Protein AF-A0A485BLY7-F1 (afdb_monomer_lite)

Radius of gyration: 14.78 Å; chains: 1; bounding box: 27×32×35 Å

pLDDT: mean 91.16, std 9.03, range [53.09, 97.88]

InterPro domains:
  IPR005146 B3/B4 tRNA-binding domain [PF03483] (4-60)
  IPR020825 Phenylalanyl-tRNA synthetase-like, B3/B4 [G3DSA:3.50.40.10] (2-67)

Organism: Kluyvera cryocrescens 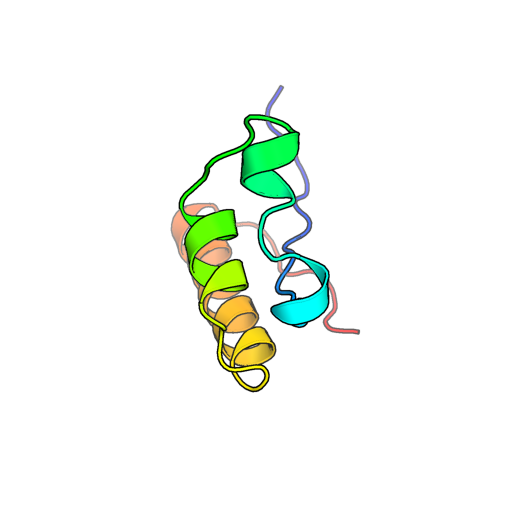(NCBI:txid580)

Foldseek 3Di:
DDDPDDDDDQDADQLVVLACVCVVVVNDDPVSVDNNVDDPRVCSVVVVVVVVVVCCVPVNDDDDDDD

Secondary structure (DSSP, 8-state):
---S--PPP-----HHHHTTHHHHTT---HHHHHHHH---TT-HHHHHHHHHHHHHHHH---PPP--

Structure (mmCIF, N/CA/C/O backbone):
data_AF-A0A485BLY7-F1
#
_entry.id   AF-A0A485BLY7-F1
#
loop_
_atom_site.group_PDB
_atom_site.id
_atom_site.type_symbol
_atom_site.label_atom_id
_atom_site.label_alt_id
_atom_site.label_comp_id
_atom_site.label_asym_id
_atom_site.label_entity_id
_atom_site.label_seq_id
_atom_site.pdbx_PDB_ins_code
_atom_site.Cartn_x
_atom_site.Cartn_y
_atom_site.Cartn_z
_atom_site.occupancy
_atom_site.B_iso_or_equiv
_atom_site.auth_seq_id
_atom_site.auth_comp_id
_atom_site.auth_asym_id
_atom_site.auth_atom_id
_atom_site.pdbx_PDB_model_num
ATOM 1 N N . MET A 1 1 ? -8.274 22.102 10.517 1.00 53.09 1 MET A N 1
ATOM 2 C CA . MET A 1 1 ? -9.312 21.052 10.639 1.00 53.09 1 MET A CA 1
ATOM 3 C C . MET A 1 1 ? -8.635 19.703 10.429 1.00 53.09 1 MET A C 1
ATOM 5 O O . MET A 1 1 ? -7.902 19.587 9.459 1.00 53.09 1 MET A O 1
ATOM 9 N N . LYS A 1 2 ? -8.775 18.733 11.344 1.00 61.62 2 LYS A N 1
ATOM 10 C CA . LYS A 1 2 ? -8.200 17.385 11.161 1.00 61.62 2 LYS A CA 1
ATOM 11 C C . LYS A 1 2 ? -9.148 16.544 10.287 1.00 61.62 2 LYS A C 1
ATOM 13 O O . LYS A 1 2 ? -10.360 16.672 10.486 1.00 61.62 2 LYS A O 1
ATOM 18 N N . PRO A 1 3 ? -8.647 15.736 9.332 1.00 71.25 3 PRO A N 1
ATOM 19 C CA . PRO A 1 3 ? -9.500 14.821 8.579 1.00 71.25 3 PRO A CA 1
ATOM 20 C C . PRO A 1 3 ? -10.193 13.863 9.552 1.00 71.25 3 PRO A C 1
ATOM 22 O O . PRO A 1 3 ? -9.559 13.357 10.476 1.00 71.25 3 PRO A O 1
ATOM 25 N N . LYS A 1 4 ? -11.505 13.671 9.377 1.00 84.88 4 LYS A N 1
ATOM 26 C CA . LYS A 1 4 ? -12.302 12.786 10.241 1.00 84.88 4 LYS A CA 1
ATOM 27 C C . LYS A 1 4 ? -12.316 11.336 9.761 1.00 84.88 4 LYS A C 1
ATOM 29 O O . LYS A 1 4 ? -12.448 10.450 10.588 1.00 84.88 4 LYS A O 1
ATOM 34 N N . ASN A 1 5 ? -12.144 11.124 8.456 1.00 90.56 5 ASN A N 1
ATOM 35 C CA . ASN A 1 5 ? -12.157 9.817 7.805 1.00 90.56 5 ASN A CA 1
ATOM 36 C C . ASN A 1 5 ? -10.974 9.727 6.833 1.00 90.56 5 ASN A C 1
ATOM 38 O O . ASN A 1 5 ? -10.622 10.729 6.204 1.00 90.56 5 ASN A O 1
ATOM 42 N N . VAL A 1 6 ? -10.386 8.540 6.700 1.00 90.94 6 VAL A N 1
ATOM 43 C CA . VAL A 1 6 ? -9.274 8.255 5.784 1.00 90.94 6 VAL A CA 1
ATOM 44 C C . VAL A 1 6 ? -9.642 7.043 4.938 1.00 90.94 6 VAL A C 1
ATOM 46 O O . VAL A 1 6 ? -10.174 6.068 5.460 1.00 90.94 6 VAL A O 1
ATOM 49 N N . LEU A 1 7 ? -9.340 7.107 3.642 1.00 92.31 7 LEU A N 1
ATOM 50 C CA . LEU A 1 7 ? -9.360 5.953 2.751 1.00 92.31 7 LEU A CA 1
ATOM 51 C C . LEU A 1 7 ? -7.918 5.490 2.536 1.00 92.31 7 LEU A C 1
ATOM 53 O O . LEU A 1 7 ? -7.062 6.299 2.173 1.00 92.31 7 LEU A O 1
ATOM 57 N N . LEU A 1 8 ? -7.651 4.209 2.778 1.00 92.25 8 LEU A N 1
ATOM 58 C CA . LEU A 1 8 ? -6.335 3.613 2.580 1.00 92.25 8 LEU A CA 1
ATOM 59 C C . LEU A 1 8 ? -6.291 2.901 1.225 1.00 92.25 8 LEU A C 1
ATOM 61 O O . LEU A 1 8 ? -7.038 1.954 1.001 1.00 92.25 8 LEU A O 1
ATOM 65 N N . GLU A 1 9 ? -5.395 3.329 0.337 1.00 94.75 9 GLU A N 1
ATOM 66 C CA . GLU A 1 9 ? -5.147 2.642 -0.933 1.00 94.75 9 GLU A CA 1
ATOM 67 C C . GLU A 1 9 ? -3.978 1.658 -0.791 1.00 94.75 9 GLU A C 1
ATOM 69 O O . GLU A 1 9 ? -2.889 2.022 -0.341 1.00 94.75 9 GLU A O 1
ATOM 74 N N . SER A 1 10 ? -4.189 0.413 -1.222 1.00 94.81 10 SER A N 1
ATOM 75 C CA . SER A 1 10 ? -3.125 -0.569 -1.431 1.00 94.81 10 SER A CA 1
ATOM 76 C C . SER A 1 10 ? -3.262 -1.157 -2.829 1.00 94.81 10 SER A C 1
ATOM 78 O O . SER A 1 10 ? -4.130 -1.989 -3.088 1.00 94.81 10 SER A O 1
ATOM 80 N N . ALA A 1 11 ? -2.432 -0.678 -3.750 1.00 94.25 11 ALA A N 1
ATOM 81 C CA . ALA A 1 11 ? -2.573 -0.952 -5.170 1.00 94.25 11 ALA A CA 1
ATOM 82 C C . ALA A 1 11 ? -1.326 -1.618 -5.752 1.00 94.25 11 ALA A C 1
ATOM 84 O O . ALA A 1 11 ? -0.211 -1.479 -5.249 1.00 94.25 11 ALA A O 1
ATOM 85 N N . PHE A 1 12 ? -1.533 -2.324 -6.859 1.00 95.12 12 PHE A N 1
ATOM 86 C CA . PHE A 1 12 ? -0.465 -2.783 -7.731 1.00 95.12 12 PHE A CA 1
ATOM 87 C C . PHE A 1 12 ? -0.602 -2.098 -9.085 1.00 95.12 12 PHE A C 1
ATOM 89 O O . PHE A 1 12 ? -1.679 -2.073 -9.680 1.00 95.12 12 PHE A O 1
ATOM 96 N N . PHE A 1 13 ? 0.520 -1.599 -9.592 1.00 94.75 13 PHE A N 1
ATOM 97 C CA . PHE A 1 13 ? 0.630 -1.075 -10.943 1.00 94.75 13 PHE A CA 1
ATOM 98 C C . PHE A 1 13 ? 1.609 -1.947 -11.720 1.00 94.75 13 PHE A C 1
ATOM 100 O O . PHE A 1 13 ? 2.724 -2.189 -11.260 1.00 94.75 13 PHE A O 1
ATOM 107 N N . SER A 1 14 ? 1.209 -2.395 -12.913 1.00 93.56 14 SER A N 1
ATOM 108 C CA . SER A 1 14 ? 2.115 -3.118 -13.808 1.00 93.56 14 SER A CA 1
ATOM 109 C C . SER A 1 14 ? 3.342 -2.244 -14.105 1.00 93.56 14 SER A C 1
ATOM 111 O O . SER A 1 14 ? 3.152 -1.138 -14.622 1.00 93.56 14 SER A O 1
ATOM 113 N N . PRO A 1 15 ? 4.581 -2.705 -13.834 1.00 90.25 15 PRO A N 1
ATOM 114 C CA . PRO A 1 15 ? 5.783 -1.887 -13.999 1.00 90.25 15 PRO A CA 1
ATOM 115 C C . PRO A 1 15 ? 5.890 -1.283 -15.398 1.00 90.25 15 PRO A C 1
ATOM 117 O O . PRO A 1 15 ? 6.031 -0.070 -15.532 1.00 90.25 15 PRO A O 1
ATOM 120 N N . LEU A 1 16 ? 5.660 -2.092 -16.440 1.00 91.44 16 LEU A N 1
ATOM 121 C CA . LEU A 1 16 ? 5.666 -1.646 -17.840 1.00 91.44 16 LEU A CA 1
ATOM 122 C C . LEU A 1 16 ? 4.690 -0.496 -18.105 1.00 91.44 16 LEU A C 1
ATOM 124 O O . LEU A 1 16 ? 4.941 0.354 -18.956 1.00 91.44 16 LEU A O 1
ATOM 128 N N . SER A 1 17 ? 3.578 -0.455 -17.371 1.00 91.38 17 SER A N 1
ATOM 129 C CA . SER A 1 17 ? 2.587 0.602 -17.527 1.00 91.38 17 SER A CA 1
ATOM 130 C C . SER A 1 17 ? 3.063 1.923 -16.942 1.00 91.38 17 SER A C 1
ATOM 132 O O . SER A 1 17 ? 2.632 2.957 -17.437 1.00 91.38 17 SER A O 1
ATOM 134 N N . ILE A 1 18 ? 3.938 1.935 -15.937 1.00 92.56 18 ILE A N 1
ATOM 135 C CA . ILE A 1 18 ? 4.304 3.143 -15.179 1.00 92.56 18 ILE A CA 1
ATOM 136 C C . ILE A 1 18 ? 5.766 3.576 -15.331 1.00 92.56 18 ILE A C 1
ATOM 138 O O . ILE A 1 18 ? 6.071 4.725 -15.010 1.00 92.56 18 ILE A O 1
ATOM 142 N N . THR A 1 19 ? 6.652 2.721 -15.851 1.00 92.50 19 THR A N 1
ATOM 143 C CA . THR A 1 19 ? 8.084 3.017 -15.999 1.00 92.50 19 THR A CA 1
ATOM 144 C C . THR A 1 19 ? 8.327 4.359 -16.693 1.00 92.50 19 THR A C 1
ATOM 146 O O . THR A 1 19 ? 7.841 4.643 -17.796 1.00 92.50 19 THR A O 1
ATOM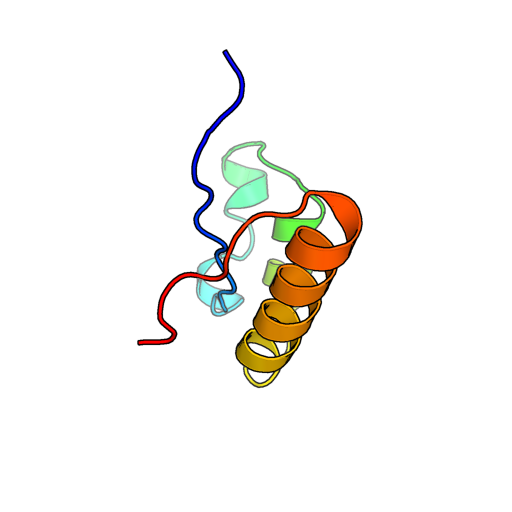 149 N N . GLY A 1 20 ? 9.094 5.223 -16.026 1.00 90.50 20 GLY A N 1
ATOM 150 C CA . GLY A 1 20 ? 9.496 6.523 -16.542 1.00 90.50 20 GLY A CA 1
ATOM 151 C C . GLY A 1 20 ? 8.370 7.557 -16.592 1.00 90.50 20 GLY A C 1
ATOM 152 O O . GLY A 1 20 ? 8.604 8.653 -17.104 1.00 90.50 20 GLY A O 1
ATOM 153 N N . ARG A 1 21 ? 7.155 7.266 -16.096 1.00 93.69 21 ARG A N 1
ATOM 154 C CA . ARG A 1 21 ? 6.098 8.287 -15.958 1.00 93.69 21 ARG A CA 1
ATOM 155 C C . ARG A 1 21 ? 6.453 9.287 -14.865 1.00 93.69 21 ARG A C 1
ATOM 157 O O . ARG A 1 21 ? 6.364 10.487 -15.099 1.00 93.69 21 ARG A O 1
ATOM 164 N N . ALA A 1 22 ? 6.933 8.809 -13.716 1.00 93.12 22 ALA A N 1
ATOM 165 C CA . ALA A 1 22 ? 7.345 9.671 -12.610 1.00 93.12 22 ALA A CA 1
ATOM 166 C C . ALA A 1 22 ? 8.445 10.649 -13.043 1.00 93.12 22 ALA A C 1
ATOM 168 O O . ALA A 1 22 ? 8.328 11.852 -12.824 1.00 93.12 22 ALA A O 1
ATOM 169 N N . ARG A 1 23 ? 9.460 10.151 -13.762 1.00 91.31 23 ARG A N 1
ATOM 170 C CA . ARG A 1 23 ? 10.527 10.987 -14.331 1.00 91.31 23 ARG A CA 1
ATOM 171 C C . ARG A 1 23 ? 9.993 12.025 -15.321 1.00 91.31 23 ARG A C 1
ATOM 173 O O . ARG A 1 23 ? 10.398 13.179 -15.247 1.00 91.31 23 ARG A O 1
ATOM 180 N N . ARG A 1 24 ? 9.078 11.637 -16.219 1.00 93.8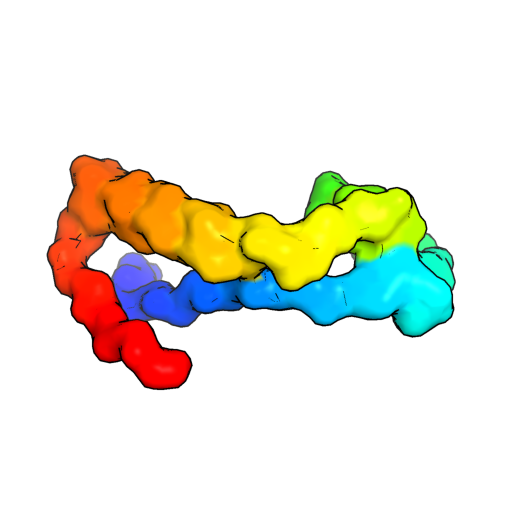8 24 ARG A N 1
ATOM 181 C CA . ARG A 1 24 ? 8.461 12.546 -17.205 1.00 93.88 24 ARG A CA 1
ATOM 182 C C . ARG A 1 24 ? 7.689 13.699 -16.559 1.00 93.88 24 ARG A C 1
ATOM 184 O O . ARG A 1 24 ? 7.676 14.788 -17.117 1.00 93.88 24 ARG A O 1
ATOM 191 N N . HIS A 1 25 ? 7.083 13.470 -15.397 1.00 93.06 25 HIS A N 1
ATOM 192 C CA . HIS A 1 25 ? 6.326 14.487 -14.662 1.00 93.06 25 HIS A CA 1
ATOM 193 C C . HIS A 1 25 ? 7.125 15.171 -13.539 1.00 93.06 25 HIS A C 1
ATOM 195 O O . HIS A 1 25 ? 6.566 15.995 -12.824 1.00 93.06 25 HIS A O 1
ATOM 201 N N . GLY A 1 26 ? 8.407 14.832 -13.348 1.00 93.06 26 GLY A N 1
ATOM 202 C CA . GLY A 1 26 ? 9.208 15.343 -12.228 1.00 93.06 26 GLY A CA 1
ATOM 203 C C . GLY A 1 26 ? 8.749 14.856 -10.844 1.00 93.06 26 GLY A C 1
ATOM 204 O O . GLY A 1 26 ? 9.128 15.438 -9.835 1.00 93.06 26 GLY A O 1
ATOM 205 N N . LEU A 1 27 ? 7.943 13.790 -10.776 1.00 93.81 27 LEU A N 1
ATOM 206 C CA . LEU A 1 27 ? 7.321 13.257 -9.557 1.00 93.81 27 LEU A CA 1
ATOM 207 C C . LEU A 1 27 ? 8.090 12.054 -9.002 1.00 93.81 27 LEU A C 1
ATOM 209 O O . LEU A 1 27 ? 7.539 10.967 -8.816 1.00 93.81 27 LEU A O 1
ATOM 213 N N . HIS A 1 28 ? 9.388 12.228 -8.771 1.00 92.56 28 HIS A N 1
ATOM 214 C CA . HIS A 1 28 ? 10.233 11.149 -8.275 1.00 92.56 28 HIS A CA 1
ATOM 215 C C . HIS A 1 28 ? 10.045 10.956 -6.770 1.00 92.56 28 HIS A C 1
ATOM 217 O O . HIS A 1 28 ? 10.493 11.758 -5.957 1.00 92.56 28 HIS A O 1
ATOM 223 N N . THR A 1 29 ? 9.344 9.888 -6.406 1.00 95.12 29 THR A N 1
ATOM 224 C CA . THR A 1 29 ? 9.044 9.530 -5.017 1.00 95.12 29 THR A CA 1
ATOM 225 C C . THR A 1 29 ? 9.498 8.112 -4.706 1.00 95.12 29 THR A C 1
ATOM 227 O O . THR A 1 29 ? 9.634 7.269 -5.598 1.00 95.12 29 THR A O 1
ATOM 230 N N . ASP A 1 30 ? 9.639 7.820 -3.418 1.00 96.00 30 ASP A N 1
ATOM 231 C CA . ASP A 1 30 ? 9.967 6.484 -2.922 1.00 96.00 30 ASP A CA 1
ATOM 232 C C . ASP A 1 30 ? 8.910 5.437 -3.345 1.00 96.00 30 ASP A C 1
ATOM 234 O O . ASP A 1 30 ? 9.229 4.282 -3.623 1.00 96.00 30 ASP A O 1
ATOM 238 N N . ALA A 1 31 ? 7.639 5.842 -3.467 1.00 94.81 31 ALA A N 1
ATOM 239 C CA . ALA A 1 31 ? 6.570 5.001 -4.009 1.00 94.81 31 ALA A CA 1
ATOM 240 C C . ALA A 1 31 ? 6.757 4.731 -5.511 1.00 94.81 31 ALA A C 1
ATOM 242 O O . ALA A 1 31 ? 6.727 3.576 -5.933 1.00 94.81 31 ALA A O 1
ATOM 243 N N . SER A 1 32 ? 7.014 5.773 -6.314 1.00 94.25 32 SER A N 1
ATOM 244 C CA . SER A 1 32 ? 7.236 5.613 -7.759 1.00 94.25 32 SER A CA 1
ATOM 245 C C . SER A 1 32 ? 8.408 4.677 -8.060 1.00 94.25 32 SER A C 1
ATOM 247 O O . SER A 1 32 ? 8.285 3.790 -8.897 1.00 94.25 32 SER A O 1
ATOM 249 N N . HIS A 1 33 ? 9.502 4.792 -7.305 1.00 93.94 33 HIS A N 1
ATOM 250 C CA . HIS A 1 33 ? 10.655 3.909 -7.431 1.00 93.94 33 HIS A CA 1
ATOM 251 C C . HIS A 1 33 ? 10.328 2.445 -7.150 1.00 93.94 33 HIS A C 1
ATOM 253 O O . HIS A 1 33 ? 10.782 1.566 -7.885 1.00 93.94 33 HIS A O 1
ATOM 259 N N . ARG A 1 34 ? 9.566 2.171 -6.082 1.00 94.75 34 ARG A N 1
ATOM 260 C CA . ARG A 1 34 ? 9.151 0.805 -5.743 1.00 94.75 34 ARG A CA 1
ATOM 261 C C . ARG A 1 34 ? 8.287 0.216 -6.849 1.00 94.75 34 ARG A C 1
ATOM 263 O O . ARG A 1 34 ? 8.583 -0.874 -7.326 1.00 94.75 34 ARG A O 1
ATOM 270 N N . TYR A 1 35 ? 7.270 0.950 -7.297 1.00 95.31 35 TYR A N 1
ATOM 271 C CA . TYR A 1 35 ? 6.379 0.450 -8.336 1.00 95.31 35 TYR A CA 1
ATOM 272 C C . TYR A 1 35 ? 7.105 0.228 -9.674 1.00 95.31 35 TYR A C 1
ATOM 274 O O . TYR A 1 35 ? 6.879 -0.793 -10.319 1.00 95.31 35 TYR A O 1
ATOM 282 N N . GLU A 1 36 ? 8.029 1.110 -10.075 1.00 94.56 36 GLU A N 1
ATOM 283 C CA . GLU A 1 36 ? 8.796 0.941 -11.321 1.00 94.56 36 GLU A CA 1
ATOM 284 C C . GLU A 1 36 ? 9.731 -0.283 -11.304 1.00 94.56 36 GLU A C 1
ATOM 286 O O . GLU A 1 36 ? 9.996 -0.855 -12.360 1.00 94.56 36 GLU A O 1
ATOM 291 N N . ARG A 1 37 ? 10.212 -0.712 -10.127 1.00 92.62 37 ARG A N 1
ATOM 292 C CA . ARG A 1 37 ? 11.031 -1.931 -9.961 1.00 92.62 37 ARG A CA 1
ATOM 293 C C . ARG A 1 37 ? 10.200 -3.205 -9.783 1.00 92.62 37 ARG A C 1
ATOM 295 O O . ARG A 1 37 ? 10.765 -4.295 -9.814 1.00 92.62 37 ARG A O 1
ATOM 302 N N . GLY A 1 38 ? 8.888 -3.062 -9.621 1.00 92.06 38 GLY A N 1
ATOM 303 C CA . GLY A 1 38 ? 7.974 -4.146 -9.298 1.00 92.06 38 GLY A CA 1
ATOM 304 C C . GLY A 1 38 ? 7.763 -4.306 -7.795 1.00 92.06 38 GLY A C 1
ATOM 305 O O . GLY A 1 38 ? 8.702 -4.330 -7.000 1.00 92.06 38 GLY A O 1
ATOM 306 N N . VAL A 1 39 ? 6.494 -4.447 -7.427 1.00 94.44 39 VAL A N 1
ATOM 307 C CA . VAL A 1 39 ? 6.033 -4.853 -6.096 1.00 94.44 39 VAL A CA 1
ATOM 308 C C . VAL A 1 39 ? 5.307 -6.184 -6.264 1.00 94.44 39 VAL A C 1
ATOM 310 O O . VAL A 1 39 ? 4.663 -6.397 -7.290 1.00 94.44 39 VAL A O 1
ATOM 313 N N . ASP A 1 40 ? 5.420 -7.081 -5.286 1.00 95.12 40 ASP A N 1
ATOM 314 C CA . ASP A 1 40 ? 4.692 -8.352 -5.301 1.00 95.12 40 ASP A CA 1
ATOM 315 C C . ASP A 1 40 ? 3.167 -8.093 -5.270 1.00 95.12 40 ASP A C 1
ATOM 317 O O . ASP A 1 40 ? 2.677 -7.527 -4.287 1.00 95.12 40 ASP A O 1
ATOM 321 N N . PRO A 1 41 ? 2.414 -8.497 -6.316 1.00 94.12 41 PRO A N 1
ATOM 322 C CA . PRO A 1 41 ? 0.975 -8.265 -6.422 1.00 94.12 41 PRO A CA 1
ATOM 323 C C . PRO A 1 41 ? 0.133 -9.101 -5.444 1.00 94.12 41 PRO A C 1
ATOM 325 O O . PRO A 1 41 ? -1.088 -8.934 -5.414 1.00 94.12 41 PRO A O 1
ATOM 328 N N . ALA A 1 42 ? 0.735 -10.007 -4.669 1.00 96.38 42 ALA A N 1
ATOM 329 C CA . ALA A 1 42 ? 0.049 -10.776 -3.634 1.00 96.38 42 ALA A CA 1
ATOM 330 C C . ALA A 1 42 ? 0.070 -10.096 -2.251 1.00 96.38 42 ALA A C 1
ATOM 332 O O . ALA A 1 42 ? -0.540 -10.602 -1.304 1.00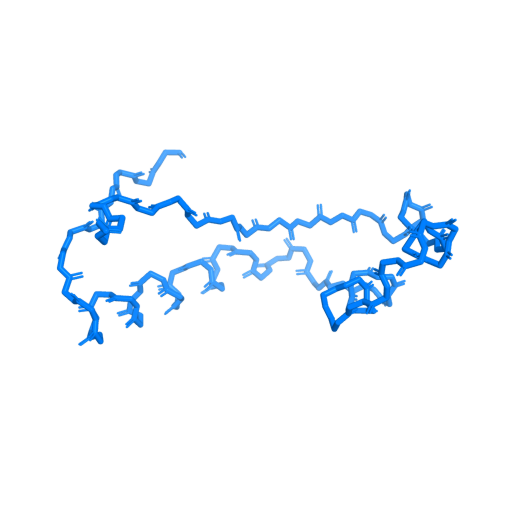 96.38 42 ALA A O 1
ATOM 333 N N . LEU A 1 43 ? 0.776 -8.969 -2.091 1.00 95.81 43 LEU A N 1
ATOM 334 C CA . LEU A 1 43 ? 0.985 -8.346 -0.780 1.00 95.81 43 LEU A CA 1
ATOM 335 C C . LEU A 1 43 ? -0.052 -7.286 -0.403 1.00 95.81 43 LEU A C 1
ATOM 337 O O . LEU A 1 43 ? -0.144 -6.970 0.782 1.00 95.81 43 LEU A O 1
ATOM 341 N N . GLN A 1 44 ? -0.841 -6.761 -1.344 1.00 94.38 44 GLN A N 1
ATOM 342 C CA . GLN A 1 44 ? -1.731 -5.610 -1.118 1.00 94.38 44 GLN A CA 1
ATOM 343 C C . GLN A 1 44 ? -2.681 -5.849 0.057 1.00 94.38 44 GLN A C 1
ATOM 345 O O . GLN A 1 44 ? -2.760 -5.025 0.963 1.00 94.38 44 GLN A O 1
ATOM 350 N N . TYR A 1 45 ? -3.325 -7.020 0.108 1.00 94.00 45 TYR A N 1
ATOM 351 C CA . TYR A 1 45 ? -4.242 -7.353 1.199 1.00 94.00 45 TYR A CA 1
ATOM 352 C C . TYR A 1 45 ? -3.536 -7.359 2.565 1.00 94.00 45 TYR A C 1
ATOM 354 O O . TYR A 1 45 ? -3.982 -6.715 3.511 1.00 94.00 45 TYR A O 1
ATOM 362 N N . LYS A 1 46 ? -2.367 -8.007 2.662 1.00 96.00 46 LYS A N 1
ATOM 363 C CA . LYS A 1 46 ? -1.579 -8.054 3.907 1.00 96.00 46 LYS A CA 1
ATOM 364 C C . LYS A 1 46 ? -1.058 -6.675 4.317 1.00 96.00 46 LYS A C 1
ATOM 366 O O . LYS A 1 46 ? -1.032 -6.354 5.505 1.00 96.00 46 LYS A O 1
ATOM 371 N N . ALA A 1 47 ? -0.617 -5.873 3.350 1.00 96.31 47 ALA A N 1
ATOM 372 C CA . ALA A 1 47 ? -0.123 -4.522 3.583 1.00 96.31 47 ALA A CA 1
ATOM 373 C C . ALA A 1 47 ? -1.245 -3.603 4.084 1.00 96.31 47 ALA A C 1
ATOM 375 O O . ALA A 1 47 ? -1.037 -2.869 5.050 1.00 96.31 47 ALA A O 1
ATOM 376 N N . MET A 1 48 ? -2.432 -3.696 3.477 1.00 95.75 48 MET A N 1
ATOM 377 C CA . MET A 1 48 ? -3.632 -2.975 3.891 1.00 95.75 48 MET A CA 1
ATOM 378 C C . MET A 1 48 ? -4.028 -3.335 5.325 1.00 95.75 48 MET A C 1
ATOM 380 O O . MET A 1 48 ? -4.104 -2.444 6.161 1.00 95.75 48 MET A O 1
ATOM 384 N N . GLU A 1 49 ? -4.167 -4.624 5.650 1.00 95.38 49 GLU A N 1
ATOM 385 C CA . GLU A 1 49 ? -4.491 -5.090 7.010 1.00 95.38 49 GLU A CA 1
ATOM 386 C C . GLU A 1 49 ? -3.480 -4.582 8.052 1.00 95.38 49 GLU A C 1
ATOM 388 O O . GLU A 1 49 ? -3.850 -4.077 9.117 1.00 95.38 49 GLU A O 1
ATOM 393 N N . ARG A 1 50 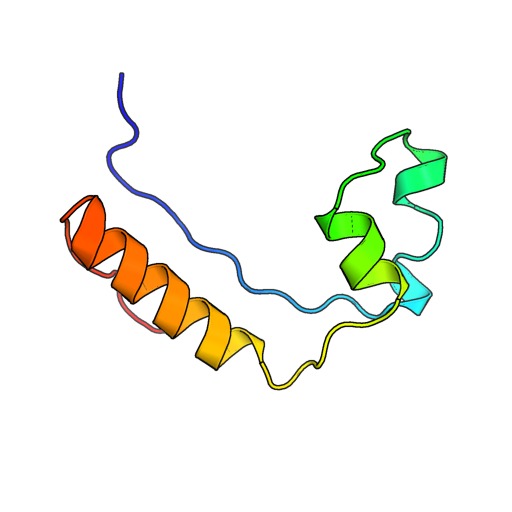? -2.176 -4.638 7.738 1.00 97.31 50 ARG A N 1
ATOM 394 C CA . ARG A 1 50 ? -1.137 -4.134 8.648 1.00 97.31 50 ARG A CA 1
ATOM 395 C C . ARG A 1 50 ? -1.239 -2.624 8.858 1.00 97.31 50 ARG A C 1
ATOM 397 O O . ARG A 1 50 ? -1.091 -2.172 9.996 1.00 97.31 50 ARG A O 1
ATOM 404 N N . ALA A 1 51 ? -1.441 -1.860 7.789 1.00 96.62 51 ALA A N 1
ATOM 405 C CA . ALA A 1 51 ? -1.552 -0.408 7.852 1.00 96.62 51 ALA A CA 1
ATOM 406 C C . ALA A 1 51 ? -2.839 0.032 8.568 1.00 96.62 51 ALA A C 1
ATOM 408 O O . ALA A 1 51 ? -2.762 0.896 9.438 1.00 96.62 51 ALA A O 1
ATOM 409 N N . THR A 1 52 ? -3.979 -0.614 8.306 1.00 95.69 52 THR A N 1
ATOM 410 C CA . THR A 1 52 ? -5.232 -0.396 9.044 1.00 95.69 52 THR A CA 1
ATOM 411 C C . THR A 1 52 ? -5.034 -0.647 10.533 1.00 95.69 52 THR A C 1
ATOM 413 O O . THR A 1 52 ? -5.360 0.216 11.346 1.00 95.69 52 THR A O 1
ATOM 416 N N . ARG A 1 53 ? -4.413 -1.772 10.915 1.00 96.38 53 ARG A N 1
ATOM 417 C CA . ARG A 1 53 ? -4.142 -2.063 12.329 1.00 96.38 53 ARG A CA 1
ATOM 418 C C . ARG A 1 53 ? -3.255 -0.999 12.980 1.00 96.38 53 ARG A C 1
ATOM 420 O O . ARG A 1 53 ? -3.553 -0.566 14.085 1.00 96.38 53 ARG A O 1
ATOM 427 N N . LEU A 1 54 ? -2.201 -0.549 12.293 1.00 97.88 54 LEU A N 1
ATOM 428 C CA . LEU A 1 54 ? -1.339 0.532 12.788 1.00 97.88 54 LEU A CA 1
ATOM 429 C C . LEU A 1 54 ? -2.098 1.849 12.973 1.00 97.88 54 LEU A C 1
ATOM 431 O O . LEU A 1 54 ? -1.877 2.539 13.964 1.00 97.88 54 LEU A O 1
ATOM 435 N N . LEU A 1 55 ? -2.985 2.201 12.040 1.00 95.25 55 LEU A N 1
ATOM 436 C CA . LEU A 1 55 ? -3.810 3.403 12.151 1.00 95.25 55 LEU A CA 1
ATOM 437 C C . LEU A 1 55 ? -4.740 3.324 13.364 1.00 95.25 55 LEU A C 1
ATOM 439 O O . LEU A 1 55 ? -4.799 4.278 14.132 1.00 95.25 55 LEU A O 1
ATOM 443 N N . LEU A 1 56 ? -5.397 2.185 13.589 1.00 94.81 56 LEU A N 1
ATOM 444 C CA . LEU A 1 56 ? -6.253 1.991 14.762 1.00 94.81 56 LEU A CA 1
ATOM 445 C C . LEU A 1 56 ? -5.453 2.040 16.072 1.00 94.81 56 LEU A C 1
ATOM 447 O O . LEU A 1 56 ? -5.863 2.716 17.011 1.00 94.81 56 LEU A O 1
ATOM 451 N N . GLU A 1 57 ? -4.295 1.371 16.126 1.00 97.56 57 GLU A N 1
ATOM 452 C CA . GLU A 1 57 ? -3.414 1.343 17.305 1.00 97.56 57 GLU A CA 1
ATOM 453 C C . GLU A 1 57 ? -2.898 2.744 17.679 1.00 97.56 57 GLU A C 1
ATOM 455 O O . GLU A 1 57 ? -2.823 3.080 18.859 1.00 97.56 57 GLU A O 1
ATOM 460 N N . LEU A 1 58 ? -2.526 3.561 16.688 1.00 96.31 58 LEU A N 1
ATOM 461 C CA . LEU A 1 58 ? -1.826 4.831 16.916 1.00 96.31 58 LEU A CA 1
ATOM 462 C C . LEU A 1 58 ? -2.739 6.059 16.880 1.00 96.31 58 LEU A C 1
ATOM 464 O O . LEU A 1 58 ? -2.452 7.062 17.533 1.00 96.31 58 LEU A O 1
ATOM 468 N N . CYS A 1 59 ? -3.802 6.021 16.081 1.00 93.81 59 CYS A N 1
ATOM 469 C CA . CYS A 1 59 ? -4.703 7.151 15.857 1.00 93.81 59 CYS A CA 1
ATOM 470 C C . CYS A 1 59 ? -6.106 6.924 16.439 1.00 93.81 59 CYS A C 1
ATOM 472 O O . CYS A 1 59 ? -6.863 7.890 16.554 1.00 93.81 59 CYS A O 1
ATOM 474 N N . GLY A 1 60 ? -6.447 5.689 16.821 1.00 91.69 60 GLY A N 1
ATOM 475 C CA . GLY A 1 60 ? -7.805 5.303 17.196 1.00 91.69 60 GLY A CA 1
ATOM 476 C C . GLY A 1 60 ? -8.756 5.268 15.996 1.00 91.69 60 GLY A C 1
ATOM 477 O O . GLY A 1 60 ? -8.333 5.205 14.841 1.00 91.69 60 GLY A O 1
ATOM 478 N N . GLY A 1 61 ? -10.056 5.337 16.280 1.00 91.44 61 GLY A N 1
ATOM 479 C CA . GLY A 1 61 ? -11.114 5.269 15.272 1.00 91.44 61 GLY A CA 1
ATOM 480 C C . GLY A 1 61 ? -11.599 3.845 15.018 1.00 91.44 61 GLY A C 1
ATOM 481 O O . GLY A 1 61 ? -11.372 2.942 15.820 1.00 91.44 61 GLY A O 1
ATOM 482 N N . GLU A 1 62 ? -12.299 3.669 13.903 1.00 93.44 62 GLU A N 1
ATOM 483 C CA . GLU A 1 62 ? -12.948 2.415 13.532 1.00 93.44 62 GLU A CA 1
ATOM 484 C C . GLU A 1 62 ? -12.625 2.093 12.073 1.00 93.44 62 GLU A C 1
ATOM 486 O O . GLU A 1 62 ? -12.592 2.985 11.220 1.00 93.44 62 GLU A O 1
ATOM 491 N N . ALA A 1 63 ? -12.357 0.819 11.785 1.00 92.50 63 ALA A N 1
ATOM 492 C CA . ALA A 1 63 ? -12.163 0.377 10.414 1.00 92.50 63 ALA A CA 1
ATOM 493 C C . ALA A 1 63 ? -13.501 0.404 9.668 1.00 92.50 63 ALA A C 1
ATOM 495 O O . ALA A 1 63 ? -14.517 -0.082 10.169 1.00 92.50 63 ALA A O 1
ATOM 496 N N . GLY A 1 64 ? -13.480 0.955 8.455 1.00 86.56 64 GLY A N 1
ATOM 497 C CA . GLY A 1 64 ? -14.590 0.823 7.521 1.00 86.56 64 GLY A CA 1
ATOM 498 C C . GLY A 1 64 ? -14.755 -0.624 7.035 1.00 86.56 64 GLY A C 1
ATOM 499 O O . GLY A 1 64 ? -13.872 -1.456 7.244 1.00 86.56 64 GLY A O 1
ATOM 500 N N . PRO A 1 65 ? -15.882 -0.944 6.386 1.00 80.44 65 PRO A N 1
ATOM 501 C CA . PRO A 1 65 ? -16.133 -2.277 5.849 1.00 80.44 65 PRO A CA 1
ATOM 502 C C . PRO A 1 65 ? -15.079 -2.692 4.810 1.00 80.44 65 PRO A C 1
ATOM 504 O O . PRO A 1 65 ? -14.690 -1.900 3.955 1.00 80.44 65 PRO A O 1
ATOM 507 N N . ASN A 1 66 ? -14.673 -3.960 4.871 1.00 63.84 66 ASN A N 1
ATOM 508 C CA . ASN A 1 66 ? -13.8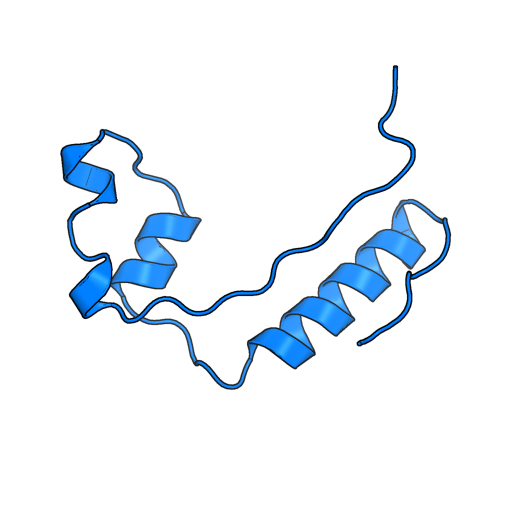21 -4.608 3.878 1.00 63.84 66 ASN A CA 1
ATOM 509 C C . ASN A 1 66 ? -14.721 -5.174 2.765 1.00 63.84 66 ASN A C 1
ATOM 511 O O . ASN A 1 66 ? -15.170 -6.315 2.878 1.00 63.84 66 ASN A O 1
ATOM 515 N N . TYR A 1 67 ? -15.048 -4.382 1.744 1.00 57.56 67 TYR A N 1
ATOM 516 C CA . TYR A 1 67 ? -15.704 -4.870 0.522 1.00 57.56 67 TYR A CA 1
ATOM 517 C C . TYR A 1 67 ? -14.818 -4.665 -0.704 1.00 57.56 67 TYR A C 1
ATOM 519 O O . TYR A 1 67 ? -14.029 -3.694 -0.709 1.00 57.56 67 TYR A O 1
#

Sequence (67 aa):
MKPKNVLLESAFFSPLSITGRARRHGLHTDASHRYERGVDPALQYKAMERATRLLLELCGGEAGPNY